Protein AF-A0A4Y7PED3-F1 (afdb_monomer_lite)

Foldseek 3Di:
DDQQVLLDDDLVSRPFDQDPVRDTDSSVVGDLVVVQVCVVVVHDDPDDADQQADPVGGGHDPVCRVVSVVSVVCSVVPPPRSDDDPDD

pLDDT: mean 90.35, std 11.82, range [43.75, 97.5]

Sequence (88 aa):
RWNWRNTVGPLTDRPGRLGDWSYINTDGLGLKEYLDFLEDVGMPSIMAIWAGYALNGETAPESQMAQYIQEAADQVCVPPQISVSRMH

Organism: NCBI:txid50990

InterPro domains:
  IPR017853 Glycoside hydrolase superfamily [SSF51445] (2-75)
  IPR051563 Glycosyl Hydrolase Family 51 [PTHR31776] (2-76)
  IPR055235 Alpha-L-arabinofuranosidase 1, catalytic domain [PF22848] (1-76)

Radius of gyration: 14.36 Å; chains: 1; bounding box: 31×32×37 Å

Secondary structure (DSSP, 8-state):
---GGGGSS-GGG---EE-TTSSEE---S-HHHHHHHHHHTTPPP------SB-TTS-B--GGGHHHHHHHHHHHHT--TTT------

Structure (mmCIF, N/CA/C/O backbone):
data_AF-A0A4Y7PED3-F1
#
_entry.id   AF-A0A4Y7PED3-F1
#
loop_
_atom_site.group_PDB
_atom_site.id
_atom_site.type_symbol
_atom_site.label_atom_id
_atom_site.label_alt_id
_atom_site.label_comp_id
_atom_site.label_asym_id
_atom_site.label_entity_id
_atom_site.label_seq_id
_atom_site.pdbx_PDB_ins_code
_atom_site.Cartn_x
_atom_site.Cartn_y
_atom_site.Cartn_z
_atom_site.occupancy
_atom_site.B_iso_or_equiv
_atom_site.auth_seq_id
_atom_site.auth_comp_id
_atom_site.auth_asym_id
_atom_site.auth_atom_id
_atom_site.pdbx_PDB_model_num
ATOM 1 N N . ARG A 1 1 ? 4.597 -7.320 -6.484 1.00 90.62 1 ARG A N 1
ATOM 2 C CA . ARG A 1 1 ? 4.744 -6.145 -5.584 1.00 90.62 1 ARG A CA 1
ATOM 3 C C . ARG A 1 1 ? 3.439 -5.880 -4.845 1.00 90.62 1 ARG A C 1
ATOM 5 O O . ARG A 1 1 ? 2.396 -6.307 -5.326 1.00 90.62 1 ARG A O 1
ATOM 12 N N . TRP A 1 2 ? 3.486 -5.147 -3.737 1.00 94.00 2 TRP A N 1
ATOM 13 C CA . TRP A 1 2 ? 2.293 -4.562 -3.123 1.00 94.00 2 TRP A CA 1
ATOM 14 C C . TRP A 1 2 ? 1.980 -3.208 -3.788 1.00 94.00 2 TRP A C 1
ATOM 16 O O . TRP A 1 2 ? 2.898 -2.432 -4.059 1.00 94.00 2 TRP A O 1
ATOM 26 N N . ASN A 1 3 ? 0.709 -2.957 -4.114 1.00 95.00 3 ASN A N 1
ATOM 27 C CA . ASN A 1 3 ? 0.219 -1.687 -4.660 1.00 95.00 3 ASN A CA 1
ATOM 28 C C . ASN A 1 3 ? -0.935 -1.208 -3.779 1.00 95.00 3 ASN A C 1
ATOM 30 O O . ASN A 1 3 ? -2.013 -1.799 -3.813 1.00 95.00 3 ASN A O 1
ATOM 34 N N . TRP A 1 4 ? -0.711 -0.139 -3.014 1.00 94.75 4 TRP A N 1
ATOM 35 C CA . TRP A 1 4 ? -1.666 0.352 -2.021 1.00 94.75 4 TRP A CA 1
ATOM 36 C C . TRP A 1 4 ? -3.044 0.677 -2.613 1.00 94.75 4 TRP A C 1
ATOM 38 O O . TRP A 1 4 ? -4.055 0.457 -1.945 1.00 94.75 4 TRP A O 1
ATOM 48 N N . ARG A 1 5 ? -3.105 1.127 -3.877 1.00 94.44 5 ARG A N 1
ATOM 49 C CA . ARG A 1 5 ? -4.363 1.479 -4.558 1.00 94.44 5 ARG A CA 1
ATOM 50 C C . ARG A 1 5 ? -5.295 0.281 -4.739 1.00 94.44 5 ARG A C 1
ATOM 52 O O . ARG A 1 5 ? -6.504 0.457 -4.741 1.00 94.44 5 ARG A O 1
ATOM 59 N N . ASN A 1 6 ? -4.743 -0.928 -4.831 1.00 96.25 6 ASN A N 1
ATOM 60 C CA . ASN A 1 6 ? -5.520 -2.166 -4.957 1.00 96.25 6 ASN A CA 1
ATOM 61 C C . ASN A 1 6 ? -6.027 -2.687 -3.602 1.00 96.25 6 ASN A C 1
ATOM 63 O O . ASN A 1 6 ? -6.696 -3.715 -3.550 1.00 96.25 6 ASN A O 1
ATOM 67 N N . THR A 1 7 ? -5.682 -2.003 -2.509 1.00 96.31 7 THR A N 1
ATOM 68 C CA . THR A 1 7 ? -5.996 -2.416 -1.134 1.00 96.31 7 THR A CA 1
ATOM 69 C C . THR A 1 7 ? -7.000 -1.488 -0.454 1.00 96.31 7 THR A C 1
ATOM 71 O O . THR A 1 7 ? -7.222 -1.582 0.743 1.00 96.31 7 THR A O 1
ATOM 74 N N . VAL A 1 8 ? -7.586 -0.550 -1.193 1.00 94.00 8 VAL A N 1
ATOM 75 C CA . VAL A 1 8 ? -8.521 0.456 -0.676 1.00 94.00 8 VAL A CA 1
ATOM 76 C C . VAL A 1 8 ? -9.820 0.417 -1.478 1.00 94.00 8 VAL A C 1
ATOM 78 O O . VAL A 1 8 ? -9.871 -0.170 -2.554 1.00 94.00 8 VAL A O 1
ATOM 81 N N . GLY A 1 9 ? -10.886 1.021 -0.949 1.00 92.69 9 GLY A N 1
ATOM 82 C CA . GLY A 1 9 ? -12.222 0.943 -1.554 1.00 92.69 9 GLY A CA 1
ATOM 83 C C . GLY A 1 9 ? -12.965 -0.365 -1.229 1.00 92.69 9 GLY A C 1
ATOM 84 O O . GLY A 1 9 ? -12.538 -1.103 -0.329 1.00 92.69 9 GLY A O 1
ATOM 85 N N . PRO A 1 10 ? -14.098 -0.641 -1.908 1.00 95.81 10 PRO A N 1
ATOM 86 C CA . PRO A 1 10 ? -14.926 -1.823 -1.662 1.00 95.81 10 PRO A CA 1
ATOM 87 C C . PRO A 1 10 ? -14.156 -3.133 -1.851 1.00 95.81 10 PRO A C 1
ATOM 89 O O . PRO A 1 10 ? -13.406 -3.282 -2.810 1.00 95.81 10 PRO A O 1
ATOM 92 N N . LEU A 1 11 ? -14.381 -4.116 -0.972 1.00 95.62 11 LEU A N 1
ATOM 93 C CA . LEU A 1 11 ? -13.693 -5.416 -1.032 1.00 95.62 11 LEU A CA 1
ATOM 94 C C . LEU A 1 11 ? -13.909 -6.153 -2.362 1.00 95.62 11 LEU A C 1
ATOM 96 O O . LEU A 1 11 ? -13.014 -6.856 -2.815 1.00 95.62 11 LEU A O 1
ATOM 100 N N . THR A 1 12 ? -15.074 -5.983 -2.991 1.00 97.00 12 THR A N 1
ATOM 101 C CA . THR A 1 12 ? -15.407 -6.603 -4.285 1.00 97.00 12 THR A CA 1
ATOM 102 C C . THR A 1 12 ? -14.543 -6.102 -5.436 1.00 97.00 12 THR A C 1
ATOM 104 O O . THR A 1 12 ? -14.413 -6.804 -6.434 1.00 97.00 12 THR A O 1
ATOM 107 N N . ASP A 1 13 ? -13.944 -4.919 -5.285 1.00 97.25 13 ASP A N 1
ATOM 108 C CA . ASP A 1 13 ? -13.118 -4.278 -6.307 1.00 97.25 13 ASP A CA 1
ATOM 109 C C . ASP A 1 13 ? -11.618 -4.513 -6.053 1.00 97.25 13 ASP A C 1
ATOM 111 O O . ASP A 1 13 ? -10.780 -4.129 -6.870 1.00 97.25 13 ASP A O 1
ATOM 115 N N . ARG A 1 14 ? -11.259 -5.157 -4.929 1.00 97.31 14 ARG A N 1
ATOM 116 C CA . ARG A 1 14 ? -9.871 -5.478 -4.574 1.00 97.31 14 ARG A CA 1
ATOM 117 C C . ARG A 1 14 ? -9.471 -6.806 -5.234 1.00 97.31 14 ARG A C 1
ATOM 119 O O . ARG A 1 14 ? -9.996 -7.853 -4.860 1.00 97.31 14 ARG A O 1
ATOM 126 N N . PRO A 1 15 ? -8.528 -6.809 -6.197 1.00 97.31 15 PRO A N 1
ATOM 127 C CA . PRO A 1 15 ? -8.174 -8.019 -6.944 1.00 97.31 15 PRO A CA 1
ATOM 128 C C . PRO A 1 15 ? -7.339 -9.023 -6.133 1.00 97.31 15 PRO A C 1
ATOM 130 O O . PRO A 1 15 ? -7.178 -10.170 -6.552 1.00 97.31 15 PRO A O 1
ATOM 133 N N . GLY A 1 16 ? -6.770 -8.596 -5.001 1.00 96.62 16 GLY A N 1
ATOM 134 C CA . GLY A 1 16 ? -5.744 -9.344 -4.286 1.00 96.62 16 GLY A CA 1
ATOM 135 C C . GLY A 1 16 ? -4.455 -9.502 -5.099 1.00 96.62 16 GLY A C 1
ATOM 136 O O . GLY A 1 16 ? -4.248 -8.875 -6.144 1.00 96.62 16 GLY A O 1
ATOM 137 N N . ARG A 1 17 ? -3.555 -10.357 -4.608 1.00 96.06 17 ARG A N 1
ATOM 138 C CA . ARG A 1 17 ? -2.257 -10.645 -5.237 1.00 96.06 17 ARG A CA 1
ATOM 139 C C . ARG A 1 17 ? -1.639 -11.932 -4.705 1.00 96.06 17 ARG A C 1
ATOM 141 O O . ARG A 1 17 ? -1.899 -12.343 -3.575 1.00 96.06 17 ARG A O 1
ATOM 148 N N . LEU A 1 18 ? -0.720 -12.519 -5.466 1.00 95.81 18 LEU A N 1
ATOM 149 C CA . LEU A 1 18 ? 0.208 -13.507 -4.917 1.00 95.81 18 LEU A CA 1
ATOM 150 C C . LEU A 1 18 ? 1.206 -12.801 -3.985 1.00 95.81 18 LEU A C 1
ATOM 152 O O . LEU A 1 18 ? 1.847 -11.821 -4.374 1.00 95.81 18 LEU A O 1
ATOM 156 N N . GLY A 1 19 ? 1.285 -13.261 -2.738 1.00 93.06 19 GLY A N 1
ATOM 157 C CA . GLY A 1 19 ? 2.256 -12.778 -1.763 1.00 93.06 19 GLY A CA 1
ATOM 158 C C . GLY A 1 19 ? 3.595 -13.492 -1.879 1.00 93.06 19 GLY A C 1
ATOM 159 O O . GLY A 1 19 ? 3.703 -14.566 -2.466 1.00 93.06 19 GLY A O 1
ATOM 160 N N . ASP A 1 20 ? 4.608 -12.924 -1.236 1.00 94.12 20 ASP A N 1
ATOM 161 C CA . ASP A 1 20 ? 5.974 -13.454 -1.270 1.00 94.12 20 ASP A CA 1
ATOM 162 C C . ASP A 1 20 ? 6.144 -14.750 -0.446 1.00 94.12 20 ASP A C 1
ATOM 164 O O . ASP A 1 20 ? 7.157 -15.433 -0.541 1.00 94.12 20 ASP A O 1
ATOM 168 N N . TRP A 1 21 ? 5.115 -15.137 0.316 1.00 94.19 21 TRP A N 1
ATOM 169 C CA . TRP A 1 21 ? 5.065 -16.358 1.129 1.00 94.19 21 TRP A CA 1
ATOM 170 C C . TRP A 1 21 ? 4.235 -17.481 0.491 1.00 94.19 21 TRP A C 1
ATOM 172 O O . TRP A 1 21 ? 3.688 -18.331 1.186 1.00 94.19 21 TRP A O 1
ATOM 182 N N . SER A 1 22 ? 4.153 -17.501 -0.843 1.00 93.19 22 SER A N 1
ATOM 183 C CA . SER A 1 22 ? 3.519 -18.574 -1.633 1.00 93.19 22 SER A CA 1
ATOM 184 C C . SER A 1 22 ? 2.004 -18.749 -1.436 1.00 93.19 22 SER A C 1
ATOM 186 O O . SER A 1 22 ? 1.456 -19.787 -1.801 1.00 93.19 22 SER A O 1
ATOM 188 N N . TYR A 1 23 ? 1.304 -17.740 -0.907 1.00 95.19 23 TYR A N 1
ATOM 189 C CA . TYR A 1 23 ? -0.159 -17.739 -0.798 1.00 95.19 23 TYR A CA 1
ATOM 190 C C . TYR A 1 23 ? -0.784 -16.423 -1.270 1.00 95.19 23 TYR A C 1
ATOM 192 O O . TYR A 1 23 ? -0.139 -15.370 -1.325 1.00 95.19 23 TYR A O 1
ATOM 200 N N . ILE A 1 24 ? -2.070 -16.493 -1.622 1.00 96.81 24 ILE A N 1
ATOM 201 C CA . ILE A 1 24 ? -2.843 -15.339 -2.077 1.00 96.81 24 ILE A CA 1
ATOM 202 C C . ILE A 1 24 ? -3.165 -14.429 -0.897 1.00 96.81 24 ILE A C 1
ATOM 204 O O . ILE A 1 24 ? -3.713 -14.856 0.115 1.00 96.81 24 ILE A O 1
ATOM 208 N N . ASN A 1 25 ? -2.844 -13.155 -1.062 1.00 97.38 25 ASN A N 1
ATOM 209 C CA . ASN A 1 25 ? -3.326 -12.082 -0.214 1.00 97.38 25 ASN A CA 1
ATOM 210 C C . ASN A 1 25 ? -4.597 -11.547 -0.869 1.00 97.38 25 ASN A C 1
ATOM 212 O O . ASN A 1 25 ? -4.576 -11.165 -2.038 1.00 97.38 25 ASN A O 1
ATOM 216 N N . THR A 1 26 ? -5.703 -11.529 -0.131 1.00 97.12 26 THR A N 1
ATOM 217 C CA . THR A 1 26 ? -6.958 -10.929 -0.611 1.00 97.12 26 THR A CA 1
ATOM 218 C C . THR A 1 26 ? -6.890 -9.404 -0.637 1.00 97.12 26 THR A C 1
ATOM 220 O O . THR A 1 26 ? -7.736 -8.770 -1.253 1.00 97.12 26 THR A O 1
ATOM 223 N N . ASP A 1 27 ? -5.910 -8.821 0.065 1.00 97.50 27 ASP A N 1
ATOM 224 C CA . ASP A 1 27 ? -5.790 -7.386 0.333 1.00 97.50 27 ASP A CA 1
ATOM 225 C C . ASP A 1 27 ? -7.054 -6.785 1.004 1.00 97.50 27 ASP A C 1
ATOM 227 O O . ASP A 1 27 ? -7.319 -5.583 0.932 1.00 97.50 27 ASP A O 1
ATOM 231 N N . GLY A 1 28 ? -7.825 -7.625 1.714 1.00 96.06 28 GLY A N 1
ATOM 232 C CA . GLY A 1 28 ? -8.912 -7.179 2.595 1.00 96.06 28 GLY A CA 1
ATOM 233 C C . GLY A 1 28 ? -8.404 -6.462 3.849 1.00 96.06 28 GLY A C 1
ATOM 234 O O . GLY A 1 28 ? -9.070 -5.567 4.353 1.00 96.06 28 GLY A O 1
ATOM 235 N N . LEU A 1 29 ? -7.196 -6.814 4.301 1.00 96.69 29 LEU A N 1
ATOM 236 C CA . LEU A 1 29 ? -6.412 -6.014 5.238 1.00 96.69 29 LEU A CA 1
ATOM 237 C C . LEU A 1 29 ? -5.501 -5.090 4.422 1.00 96.69 29 LEU A C 1
ATOM 239 O O . LEU A 1 29 ? -4.391 -5.468 4.041 1.00 96.69 29 LEU A O 1
ATOM 243 N N . GLY A 1 30 ? -6.027 -3.922 4.070 1.00 95.81 30 GLY A N 1
ATOM 244 C CA . GLY A 1 30 ? -5.368 -2.940 3.226 1.00 95.81 30 GLY A CA 1
ATOM 245 C C . GLY A 1 30 ? -4.880 -1.715 3.984 1.00 95.81 30 GLY A C 1
ATOM 246 O O . GLY A 1 30 ? -4.841 -1.686 5.214 1.00 95.81 30 GLY A O 1
ATOM 247 N N . LEU A 1 31 ? -4.482 -0.681 3.235 1.00 95.19 31 LEU A N 1
ATOM 248 C CA . LEU A 1 31 ? -3.894 0.529 3.817 1.00 95.19 31 LEU A CA 1
ATOM 249 C C . LEU A 1 31 ? -4.821 1.193 4.848 1.00 95.19 31 LEU A C 1
ATOM 251 O O . LEU A 1 31 ? -4.359 1.551 5.927 1.00 95.19 31 LEU A O 1
ATOM 255 N N . LYS A 1 32 ? -6.117 1.331 4.534 1.00 93.50 32 LYS A N 1
ATOM 256 C CA . LYS A 1 32 ? -7.086 1.956 5.445 1.00 93.50 32 LYS A CA 1
ATOM 257 C C . LYS A 1 32 ? -7.239 1.155 6.734 1.00 93.50 32 LYS A C 1
ATOM 259 O O . LYS A 1 32 ? -7.151 1.727 7.811 1.00 93.50 32 LYS A O 1
ATOM 264 N N . GLU A 1 33 ? -7.408 -0.157 6.620 1.00 95.44 33 GLU A N 1
ATOM 265 C CA . GLU A 1 33 ? -7.624 -1.008 7.787 1.00 95.44 33 GLU A CA 1
ATOM 266 C C . GLU A 1 33 ? -6.409 -1.003 8.737 1.00 95.44 33 GLU A C 1
ATOM 268 O O . GLU A 1 33 ? -6.583 -1.014 9.953 1.00 95.44 33 GLU A O 1
ATOM 273 N N . TYR A 1 34 ? -5.178 -0.909 8.213 1.00 95.25 34 TYR A N 1
ATOM 274 C CA . TYR A 1 34 ? -3.990 -0.715 9.053 1.00 95.25 34 TYR A CA 1
ATOM 275 C C . TYR A 1 34 ? -3.938 0.661 9.723 1.00 95.25 34 TYR A C 1
ATOM 277 O O . TYR A 1 34 ? -3.540 0.744 10.881 1.00 95.25 34 TYR A O 1
ATOM 285 N N . LEU A 1 35 ? -4.295 1.737 9.014 1.00 93.50 35 LEU A N 1
ATOM 286 C CA . LEU A 1 35 ? -4.291 3.086 9.589 1.00 93.50 35 LEU A CA 1
ATOM 287 C C . LEU A 1 35 ? -5.337 3.233 10.696 1.00 93.50 35 LEU A C 1
ATOM 289 O O . LEU A 1 35 ? -5.001 3.758 11.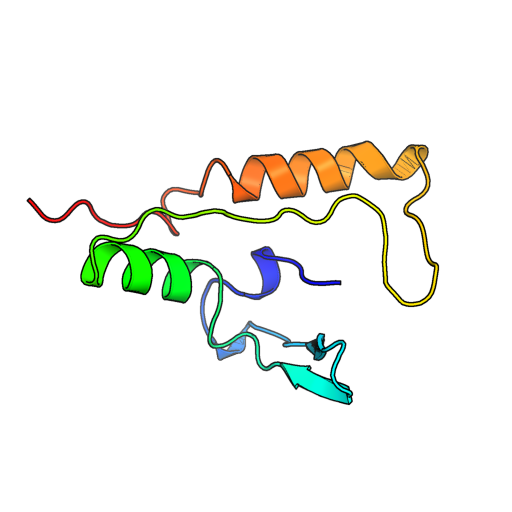753 1.00 93.50 35 LEU A O 1
ATOM 293 N N . ASP A 1 36 ? -6.547 2.715 10.476 1.00 93.50 36 ASP A N 1
ATOM 294 C CA . ASP A 1 36 ? -7.611 2.690 11.485 1.00 93.50 36 ASP A CA 1
ATOM 295 C C . ASP A 1 36 ? -7.159 1.891 12.717 1.00 93.50 36 ASP A C 1
ATOM 297 O O . ASP A 1 36 ? -7.240 2.379 13.837 1.00 93.50 36 ASP A O 1
ATOM 301 N N . PHE A 1 37 ? -6.579 0.698 12.517 1.00 95.12 37 PHE A N 1
ATOM 302 C CA . PHE A 1 37 ? -6.063 -0.107 13.625 1.00 95.12 37 PHE A CA 1
ATOM 303 C C . PHE A 1 37 ? -4.995 0.636 14.434 1.00 95.12 37 PHE A C 1
ATOM 305 O O . PHE A 1 37 ? -5.039 0.619 15.660 1.00 95.12 37 PHE A O 1
ATOM 312 N N . LEU A 1 38 ? -4.036 1.284 13.763 1.00 94.62 38 LEU A N 1
ATOM 313 C CA . LEU A 1 38 ? -2.984 2.057 14.425 1.00 94.62 38 LEU A CA 1
ATOM 314 C C . LEU A 1 38 ? -3.551 3.250 15.208 1.00 94.62 38 LEU A C 1
ATOM 316 O O . LEU A 1 38 ? -3.047 3.531 16.295 1.00 94.62 38 LEU A O 1
ATOM 320 N N . GLU A 1 39 ? -4.588 3.920 14.693 1.00 92.75 39 GLU A N 1
ATOM 321 C CA . GLU A 1 39 ? -5.312 4.968 15.423 1.00 92.75 39 GLU A CA 1
ATOM 322 C C . GLU A 1 39 ? -5.997 4.393 16.671 1.00 92.75 39 GLU A C 1
ATOM 324 O O . GLU A 1 39 ? -5.757 4.892 17.772 1.00 92.75 39 GLU A O 1
ATOM 329 N N . ASP A 1 40 ? -6.745 3.297 16.525 1.00 95.38 40 ASP A N 1
ATOM 330 C CA . ASP A 1 40 ? -7.484 2.643 17.613 1.00 95.38 40 ASP A CA 1
ATOM 331 C C . ASP A 1 40 ? -6.574 2.211 18.775 1.00 95.38 40 ASP A C 1
ATOM 333 O O . ASP A 1 40 ? -6.978 2.255 19.941 1.00 95.38 40 ASP A O 1
ATOM 337 N N . VAL A 1 41 ? -5.334 1.797 18.482 1.00 96.69 41 VAL A N 1
ATOM 338 C CA . VAL A 1 41 ? -4.356 1.376 19.502 1.00 96.69 41 VAL A CA 1
ATOM 339 C C . VAL A 1 41 ? -3.334 2.458 19.874 1.00 96.69 41 VAL A C 1
ATOM 341 O O . VAL A 1 41 ? -2.426 2.195 20.664 1.00 96.69 41 VAL A O 1
ATOM 344 N N . GLY A 1 42 ? -3.453 3.668 19.319 1.00 94.25 42 GLY A N 1
ATOM 345 C CA . GLY A 1 42 ? -2.557 4.793 19.602 1.00 94.25 42 GLY A CA 1
ATOM 346 C C . GLY A 1 42 ? -1.100 4.567 19.176 1.00 94.25 42 GLY A C 1
ATOM 347 O O . GLY A 1 42 ? -0.179 5.078 19.817 1.00 94.25 42 GLY A O 1
ATOM 348 N N . MET A 1 43 ? -0.866 3.781 18.123 1.00 94.88 43 MET A N 1
ATOM 349 C CA . MET A 1 43 ? 0.473 3.453 17.632 1.00 94.88 43 MET A CA 1
ATOM 350 C C . MET A 1 43 ? 0.891 4.337 16.447 1.00 94.88 43 MET A C 1
ATOM 352 O O . MET A 1 43 ? 0.097 4.593 15.543 1.00 94.88 43 MET A O 1
ATOM 356 N N . PRO A 1 44 ? 2.165 4.769 16.381 1.00 92.38 44 PRO A N 1
ATOM 357 C CA . PRO A 1 44 ? 2.674 5.467 15.209 1.00 92.38 44 PRO A CA 1
ATOM 358 C C . PRO A 1 44 ? 2.860 4.507 14.026 1.00 92.38 44 PRO A C 1
ATOM 360 O O . PRO A 1 44 ? 3.228 3.343 14.192 1.00 92.38 44 PRO A O 1
ATOM 363 N N . SER A 1 45 ? 2.679 5.027 12.811 1.00 90.94 45 SER A N 1
ATOM 364 C CA . SER A 1 45 ? 2.949 4.292 11.575 1.00 90.94 45 SER A CA 1
ATOM 365 C C . SER A 1 45 ? 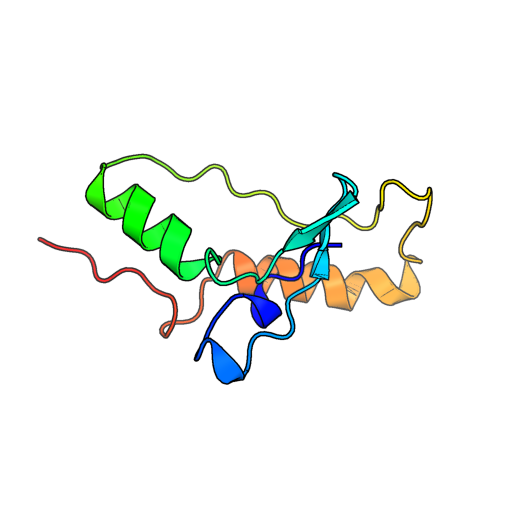4.402 4.463 11.127 1.00 90.94 45 SER A C 1
ATOM 367 O O . SER A 1 45 ? 4.900 5.584 11.023 1.00 90.94 45 SER A O 1
ATOM 369 N N . ILE A 1 46 ? 5.066 3.351 10.802 1.00 94.38 46 ILE A N 1
ATOM 370 C CA . ILE A 1 46 ? 6.305 3.328 10.013 1.00 94.38 46 ILE A CA 1
ATOM 371 C C . ILE A 1 46 ? 5.968 2.631 8.696 1.00 94.38 46 ILE A C 1
ATOM 373 O O . ILE A 1 46 ? 6.006 1.406 8.589 1.00 94.38 46 ILE A O 1
ATOM 377 N N . MET A 1 47 ? 5.561 3.422 7.706 1.00 94.81 47 MET A N 1
ATOM 378 C CA . MET A 1 47 ? 5.010 2.918 6.452 1.00 94.81 47 MET A CA 1
ATOM 379 C C . MET A 1 47 ? 6.098 2.739 5.391 1.00 94.81 47 MET A C 1
ATOM 381 O O . MET A 1 47 ? 6.791 3.690 5.032 1.00 94.81 47 MET A O 1
ATOM 385 N N . ALA A 1 48 ? 6.217 1.528 4.849 1.00 96.12 48 ALA A N 1
ATOM 386 C CA . ALA A 1 48 ? 7.076 1.264 3.701 1.00 96.12 48 ALA A CA 1
ATOM 387 C C . ALA A 1 48 ? 6.396 1.673 2.383 1.00 96.12 48 ALA A C 1
ATOM 389 O O . ALA A 1 48 ? 5.185 1.508 2.205 1.00 96.12 48 ALA A O 1
ATOM 390 N N . ILE A 1 49 ? 7.204 2.146 1.436 1.00 95.56 49 ILE A N 1
ATOM 391 C CA . ILE A 1 49 ? 6.816 2.372 0.039 1.00 95.56 49 ILE A CA 1
ATOM 392 C C . ILE A 1 49 ? 7.575 1.396 -0.858 1.00 95.56 49 ILE A C 1
ATOM 394 O O . ILE A 1 49 ? 8.684 0.964 -0.533 1.00 95.56 49 ILE A O 1
ATOM 398 N N . TRP A 1 50 ? 6.993 1.040 -2.001 1.00 95.81 50 TRP A N 1
ATOM 399 C CA . TRP A 1 50 ? 7.701 0.212 -2.972 1.00 95.81 50 TRP A CA 1
ATOM 400 C C . TRP A 1 50 ? 8.742 1.048 -3.730 1.00 95.81 50 TRP A C 1
ATOM 402 O O . TRP A 1 50 ? 8.402 2.059 -4.336 1.00 95.81 50 TRP A O 1
ATOM 412 N N . ALA A 1 51 ? 10.004 0.615 -3.705 1.00 95.25 51 ALA A N 1
ATOM 413 C CA . ALA A 1 51 ? 11.153 1.411 -4.151 1.00 95.25 51 ALA A CA 1
ATOM 414 C C . ALA A 1 51 ? 11.830 0.872 -5.426 1.00 95.25 51 ALA A C 1
ATOM 416 O O . ALA A 1 51 ? 13.044 0.976 -5.578 1.00 95.25 51 ALA A O 1
ATOM 417 N N . GLY A 1 52 ? 11.073 0.257 -6.339 1.00 95.00 52 GLY A N 1
ATOM 418 C CA . GLY A 1 52 ? 11.626 -0.155 -7.632 1.00 95.00 52 GLY A CA 1
ATOM 419 C C . GLY A 1 52 ? 12.271 -1.541 -7.675 1.00 95.00 52 GLY A C 1
ATOM 420 O O . GLY A 1 52 ? 12.877 -1.859 -8.690 1.00 95.00 52 GLY A O 1
ATOM 421 N N . TYR A 1 53 ? 12.163 -2.364 -6.627 1.00 95.62 53 TYR A N 1
ATOM 422 C CA . TYR A 1 53 ? 12.772 -3.702 -6.580 1.00 95.62 53 TYR A CA 1
ATOM 423 C C . TYR A 1 53 ? 11.796 -4.776 -6.090 1.00 95.62 53 TYR A C 1
ATOM 425 O O . TYR A 1 53 ? 10.994 -4.538 -5.181 1.00 95.62 53 TYR A O 1
ATOM 433 N N . ALA A 1 54 ? 11.869 -5.968 -6.680 1.00 92.38 54 ALA A N 1
ATOM 434 C CA . ALA A 1 54 ? 11.091 -7.138 -6.289 1.00 92.38 54 ALA A CA 1
ATOM 435 C C . ALA A 1 54 ? 11.993 -8.353 -6.004 1.00 92.38 54 ALA A C 1
ATOM 437 O O . ALA A 1 54 ? 13.094 -8.477 -6.533 1.00 92.38 54 ALA A O 1
ATOM 438 N N . LEU A 1 55 ? 11.513 -9.274 -5.160 1.00 92.12 55 LEU A N 1
ATOM 439 C CA . LEU A 1 55 ? 12.293 -10.428 -4.683 1.00 92.12 55 LEU A CA 1
ATOM 440 C C . LEU A 1 55 ? 12.639 -11.452 -5.775 1.00 92.12 55 LEU A C 1
ATOM 442 O O . LEU A 1 55 ? 13.542 -12.261 -5.591 1.00 92.12 55 LEU A O 1
ATOM 446 N N . ASN A 1 56 ? 11.958 -11.403 -6.920 1.00 89.25 56 ASN A N 1
ATOM 447 C CA . ASN A 1 56 ? 12.307 -12.177 -8.113 1.00 89.25 56 ASN A CA 1
ATOM 448 C C . ASN A 1 56 ? 13.500 -11.580 -8.892 1.00 89.25 56 ASN A C 1
ATOM 450 O O . ASN A 1 56 ? 13.837 -12.085 -9.959 1.00 89.25 56 ASN A O 1
ATOM 454 N N . GLY A 1 57 ? 14.136 -10.521 -8.378 1.00 90.31 57 GLY A N 1
ATOM 455 C CA . GLY A 1 57 ? 15.279 -9.855 -8.999 1.00 90.31 57 GLY A CA 1
ATOM 456 C C . GLY A 1 57 ? 14.904 -8.769 -10.007 1.00 90.31 57 GLY A C 1
ATOM 457 O O . GLY A 1 57 ? 15.801 -8.139 -10.564 1.00 90.31 57 GLY A O 1
ATOM 458 N N . GLU A 1 58 ? 13.613 -8.518 -10.236 1.00 90.69 58 GLU A N 1
ATOM 459 C CA . GLU A 1 58 ? 13.164 -7.465 -11.144 1.00 90.69 58 GLU A CA 1
ATOM 460 C C . GLU A 1 58 ? 13.382 -6.074 -10.538 1.00 90.69 58 GLU A C 1
ATOM 462 O O . GLU A 1 58 ? 13.001 -5.791 -9.397 1.00 90.69 58 GLU A O 1
ATOM 467 N N . THR A 1 59 ? 13.966 -5.185 -11.342 1.00 94.69 59 THR A N 1
ATOM 468 C CA . THR A 1 59 ? 14.110 -3.758 -11.055 1.00 94.69 59 THR A CA 1
ATOM 469 C C . THR A 1 59 ? 13.244 -2.937 -12.006 1.00 94.69 59 THR A C 1
ATOM 471 O O . THR A 1 59 ? 13.178 -3.206 -13.206 1.00 94.69 59 THR A O 1
ATOM 474 N N . ALA A 1 60 ? 12.585 -1.903 -11.485 1.00 93.94 60 ALA A N 1
ATOM 475 C CA . ALA A 1 60 ? 11.934 -0.908 -12.324 1.00 93.94 60 ALA A CA 1
ATOM 476 C C . ALA A 1 60 ? 12.998 -0.135 -13.121 1.00 93.94 60 ALA A C 1
ATOM 478 O O . ALA A 1 60 ? 13.945 0.379 -12.517 1.00 93.94 60 ALA A O 1
ATOM 479 N N . PRO A 1 61 ? 12.849 0.005 -14.450 1.00 95.88 61 PRO A N 1
ATOM 480 C CA . PRO A 1 61 ? 13.742 0.853 -15.221 1.00 95.88 61 PRO A CA 1
ATOM 481 C C . PRO A 1 61 ? 13.555 2.318 -14.813 1.00 95.88 61 PRO A C 1
ATOM 483 O O . PRO A 1 61 ? 12.448 2.754 -14.492 1.00 95.88 61 PRO A O 1
ATOM 486 N N . GLU A 1 62 ? 14.629 3.102 -14.880 1.00 95.25 62 GLU A N 1
ATOM 487 C CA . GLU A 1 62 ? 14.622 4.520 -14.496 1.00 95.25 62 GLU A CA 1
ATOM 488 C C . GLU A 1 62 ? 13.554 5.328 -15.251 1.00 95.25 62 GLU A C 1
ATOM 490 O O . GLU A 1 62 ? 12.855 6.149 -14.658 1.00 95.25 62 GLU A O 1
ATOM 495 N N . SER A 1 63 ? 13.333 5.016 -16.532 1.00 96.69 63 SER A N 1
ATOM 496 C CA . SER A 1 63 ? 12.295 5.640 -17.365 1.00 96.69 63 SER A CA 1
ATOM 497 C C . SER A 1 63 ? 10.870 5.445 -16.833 1.00 96.69 63 SER A C 1
ATOM 499 O O . SER A 1 63 ? 9.956 6.155 -17.242 1.00 96.69 63 SER A O 1
ATOM 501 N N . GLN A 1 64 ? 10.665 4.476 -15.940 1.00 94.56 64 GLN A N 1
ATOM 502 C CA . GLN A 1 64 ? 9.399 4.191 -15.275 1.00 94.56 64 GLN A CA 1
ATOM 503 C C . GLN A 1 64 ? 9.388 4.654 -13.813 1.00 94.56 64 GLN A C 1
ATOM 505 O O . GLN A 1 64 ? 8.373 4.500 -13.147 1.00 94.56 64 GLN A O 1
ATOM 510 N N . MET A 1 65 ? 10.463 5.235 -13.279 1.00 94.94 65 MET A N 1
ATOM 511 C CA . MET A 1 65 ? 10.522 5.580 -11.855 1.00 94.94 65 MET A CA 1
ATOM 512 C C . MET A 1 65 ? 9.531 6.687 -11.472 1.00 94.94 65 MET A C 1
ATOM 514 O O . MET A 1 65 ? 8.961 6.660 -10.384 1.00 94.94 65 MET A O 1
ATOM 518 N N . ALA A 1 66 ? 9.261 7.624 -12.387 1.00 96.56 66 ALA A N 1
ATOM 519 C CA . ALA A 1 66 ? 8.358 8.749 -12.144 1.00 96.56 66 ALA A CA 1
ATOM 520 C C . ALA A 1 66 ? 6.953 8.310 -11.686 1.00 96.56 66 ALA A C 1
ATOM 522 O O . ALA A 1 66 ? 6.410 8.891 -10.748 1.00 96.56 66 ALA A O 1
ATOM 523 N N . GLN A 1 67 ? 6.385 7.253 -12.283 1.00 94.94 67 GLN A N 1
ATOM 524 C CA . GLN A 1 67 ? 5.077 6.732 -11.853 1.00 94.94 67 GLN A CA 1
ATOM 525 C C . GLN A 1 67 ? 5.127 6.148 -10.437 1.00 94.94 67 GLN A C 1
ATOM 527 O O . GLN A 1 67 ? 4.214 6.392 -9.657 1.00 94.94 67 GLN A O 1
ATOM 532 N N . TYR A 1 68 ? 6.192 5.432 -10.067 1.00 95.50 68 TYR A N 1
ATOM 533 C CA . TYR A 1 68 ? 6.304 4.821 -8.740 1.00 95.50 68 TYR A CA 1
ATOM 534 C C . TYR A 1 68 ? 6.571 5.855 -7.646 1.00 95.50 68 TYR A C 1
ATOM 536 O O . TYR A 1 68 ? 6.038 5.731 -6.546 1.00 95.50 68 TYR A O 1
ATOM 544 N N . ILE A 1 69 ? 7.325 6.913 -7.962 1.00 95.88 69 ILE A N 1
ATOM 545 C CA . ILE A 1 69 ? 7.478 8.075 -7.078 1.00 95.88 69 ILE A CA 1
ATOM 546 C C . ILE A 1 69 ? 6.113 8.722 -6.831 1.00 95.88 69 ILE A C 1
ATOM 548 O O . ILE A 1 69 ? 5.779 9.003 -5.683 1.00 95.88 69 ILE A O 1
ATOM 552 N N . GLN A 1 70 ? 5.301 8.910 -7.876 1.00 95.69 70 GLN A N 1
ATOM 553 C CA . GLN A 1 70 ? 3.959 9.467 -7.711 1.00 95.69 70 GLN A CA 1
ATOM 554 C C . GLN A 1 70 ? 3.033 8.521 -6.933 1.00 95.69 70 GLN A C 1
ATOM 556 O O . GLN A 1 70 ? 2.289 8.971 -6.069 1.00 95.69 70 GLN A O 1
ATOM 561 N N . GLU A 1 71 ? 3.094 7.207 -7.180 1.00 94.75 71 GLU A N 1
ATOM 562 C CA . GLU A 1 71 ? 2.364 6.215 -6.379 1.00 94.75 71 GLU A CA 1
ATOM 563 C C . GLU A 1 71 ? 2.730 6.307 -4.892 1.00 94.75 71 GLU A C 1
ATOM 565 O O . GLU A 1 71 ? 1.833 6.261 -4.053 1.00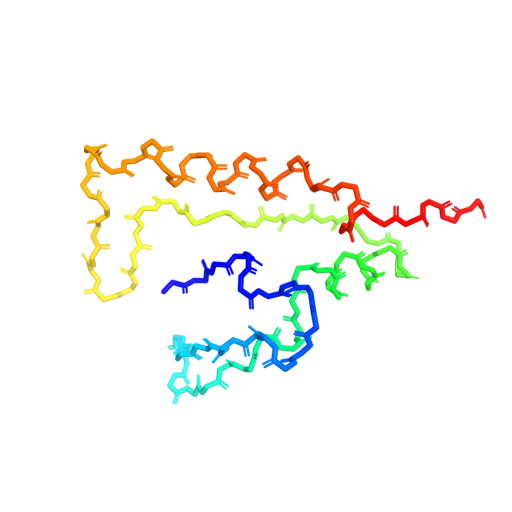 94.75 71 GLU A O 1
ATOM 570 N N . ALA A 1 72 ? 4.015 6.463 -4.566 1.00 94.94 72 ALA A N 1
ATOM 571 C CA . ALA A 1 72 ? 4.490 6.615 -3.195 1.00 94.94 72 ALA A CA 1
ATOM 572 C C . ALA A 1 72 ? 4.068 7.955 -2.575 1.00 94.94 72 ALA A C 1
ATOM 574 O O . ALA A 1 72 ? 3.629 7.986 -1.426 1.00 94.94 72 ALA A O 1
ATOM 575 N N . ALA A 1 73 ? 4.159 9.052 -3.330 1.00 94.94 73 ALA A N 1
ATOM 576 C CA . ALA A 1 73 ? 3.698 10.363 -2.883 1.00 94.94 73 ALA A CA 1
ATOM 577 C C . ALA A 1 73 ? 2.201 10.332 -2.546 1.00 94.94 73 ALA A C 1
ATOM 579 O O . ALA A 1 73 ? 1.807 10.786 -1.475 1.00 94.9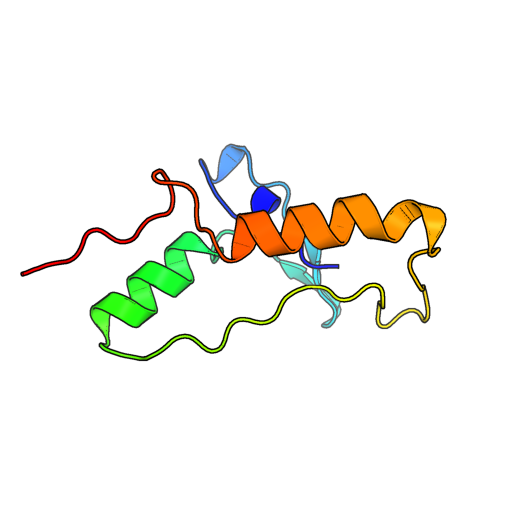4 73 ALA A O 1
ATOM 580 N N . ASP A 1 74 ? 1.382 9.719 -3.402 1.00 93.56 74 ASP A N 1
ATOM 581 C CA . ASP A 1 74 ? -0.053 9.574 -3.160 1.00 93.56 74 ASP A CA 1
ATOM 582 C C . ASP A 1 74 ? -0.353 8.648 -1.965 1.00 93.56 74 ASP A C 1
ATOM 584 O O . ASP A 1 74 ? -1.328 8.873 -1.252 1.00 93.56 74 ASP A O 1
ATOM 588 N N . GLN A 1 75 ? 0.483 7.628 -1.718 1.00 92.88 75 GLN A N 1
ATOM 589 C CA . GLN A 1 75 ? 0.363 6.750 -0.547 1.00 92.88 75 GLN A CA 1
ATOM 590 C C . GLN A 1 75 ? 0.579 7.523 0.760 1.00 92.88 75 GLN A C 1
ATOM 592 O O . GLN A 1 75 ? -0.148 7.324 1.729 1.00 92.88 75 GLN A O 1
ATOM 597 N N . VAL A 1 76 ? 1.597 8.389 0.788 1.00 90.94 76 VAL A N 1
ATOM 598 C CA . VAL A 1 76 ? 1.980 9.165 1.977 1.00 90.94 76 VAL A CA 1
ATOM 599 C C . VAL A 1 76 ? 1.030 10.337 2.203 1.00 90.94 76 VAL A C 1
ATOM 601 O O . VAL A 1 76 ? 0.613 10.586 3.332 1.00 90.94 76 VAL A O 1
ATOM 604 N N . CYS A 1 77 ? 0.638 11.034 1.139 1.00 86.00 77 CYS A N 1
ATOM 605 C CA . CYS A 1 77 ? -0.298 12.157 1.184 1.00 86.00 77 CYS A CA 1
ATOM 606 C C . CYS A 1 77 ? -1.763 11.697 1.265 1.00 86.00 77 CYS A C 1
ATOM 608 O O . CYS A 1 77 ? -2.622 12.371 0.699 1.00 86.00 77 CYS A O 1
ATOM 610 N N . VAL A 1 78 ? -2.003 10.552 1.925 1.00 68.81 78 VAL A N 1
ATOM 611 C CA . VAL A 1 78 ? -3.257 9.790 2.038 1.00 68.81 78 VAL A CA 1
ATOM 612 C C . VAL A 1 78 ? -4.479 10.605 1.588 1.00 68.81 78 VAL A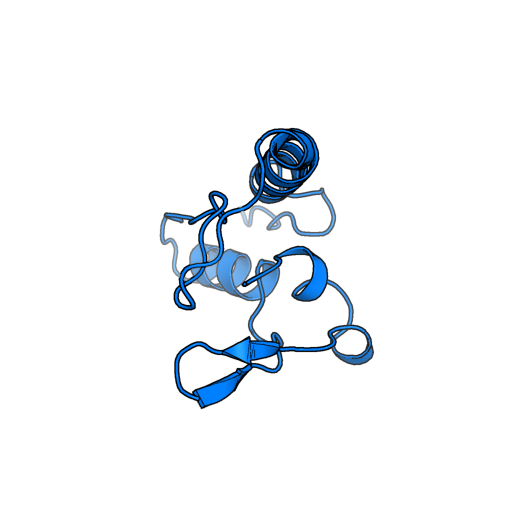 C 1
ATOM 614 O O . VAL A 1 78 ? -4.839 11.581 2.254 1.00 68.81 78 VAL A O 1
ATOM 617 N N . PRO A 1 79 ? -5.147 10.220 0.482 1.00 65.00 79 PRO A N 1
ATOM 618 C CA . PRO A 1 79 ? -6.310 10.941 -0.012 1.00 65.00 79 PRO A CA 1
ATOM 619 C C . PRO A 1 79 ? -7.378 11.088 1.082 1.00 65.00 79 PRO A C 1
ATOM 621 O O . PRO A 1 79 ? -7.535 10.173 1.893 1.00 65.00 79 PRO A O 1
ATOM 624 N N . PRO A 1 80 ? -8.200 12.155 1.068 1.00 61.28 80 PRO A N 1
ATOM 625 C CA . PRO A 1 80 ? -9.215 12.405 2.100 1.00 61.28 80 PRO A CA 1
ATOM 626 C C . PRO A 1 80 ? -10.157 11.223 2.375 1.00 61.28 80 PRO A C 1
ATOM 628 O O . PRO A 1 80 ? -10.694 11.094 3.465 1.00 61.28 80 PRO A O 1
ATOM 631 N N . GLN A 1 81 ? -10.341 10.344 1.389 1.00 58.72 81 GLN A N 1
ATOM 632 C CA . GLN A 1 81 ? -11.217 9.169 1.448 1.00 58.72 81 GLN A CA 1
ATOM 633 C C . GLN A 1 81 ? -10.616 7.984 2.230 1.00 58.72 81 GLN A C 1
ATOM 635 O O . GLN A 1 81 ? -11.325 7.041 2.565 1.00 58.72 81 GLN A O 1
ATOM 640 N N . ILE A 1 82 ? -9.307 8.022 2.494 1.00 66.44 82 ILE A N 1
ATOM 641 C CA . ILE A 1 82 ? -8.545 7.033 3.276 1.00 66.44 82 ILE A CA 1
ATOM 642 C C . ILE A 1 82 ? -8.025 7.677 4.574 1.00 66.44 82 ILE A C 1
ATOM 644 O O . ILE A 1 82 ? -7.449 7.002 5.422 1.00 66.44 82 ILE A O 1
ATOM 648 N N . SER A 1 83 ? -8.253 8.984 4.748 1.00 68.12 83 SER A N 1
ATOM 649 C CA . SER A 1 83 ? -7.902 9.706 5.964 1.00 68.12 83 SER A CA 1
ATOM 650 C C . SER A 1 83 ? -8.634 9.105 7.156 1.00 68.12 83 SER A C 1
ATOM 652 O O . SER A 1 83 ? -9.855 8.950 7.144 1.00 68.12 83 SER A O 1
ATOM 654 N N . VAL A 1 84 ? -7.874 8.839 8.209 1.00 63.28 84 VAL A N 1
ATOM 655 C CA . VAL A 1 84 ? -8.400 8.523 9.533 1.00 63.28 84 VAL A CA 1
ATOM 656 C C . VAL A 1 84 ? -9.127 9.751 10.091 1.00 63.28 84 VAL A C 1
ATOM 658 O O . VAL A 1 84 ? -8.659 10.891 9.950 1.00 63.28 84 VAL A O 1
ATOM 661 N N . SER A 1 85 ? -10.328 9.548 10.632 1.00 61.59 85 SER A N 1
ATOM 662 C CA . SER A 1 85 ? -11.091 10.613 11.280 1.00 61.59 85 SER A CA 1
ATOM 663 C C . SER A 1 85 ? -10.503 10.816 12.660 1.00 61.59 85 SER A C 1
ATOM 665 O O . SER A 1 85 ? -10.833 10.033 13.535 1.00 61.59 85 SER A O 1
ATOM 667 N N . ARG A 1 86 ? -9.712 11.885 12.856 1.00 57.34 86 ARG A N 1
ATOM 668 C CA . ARG A 1 86 ? -9.217 12.284 14.186 1.00 57.34 86 ARG A CA 1
ATOM 669 C C . ARG A 1 86 ? -10.355 12.214 15.206 1.00 57.34 86 ARG A C 1
ATOM 671 O O . ARG A 1 86 ? -11.181 13.135 15.274 1.00 57.34 86 ARG A O 1
ATOM 678 N N . MET A 1 87 ? -10.404 11.142 15.988 1.00 48.91 87 MET A N 1
ATOM 679 C CA . MET A 1 87 ? -11.241 11.117 17.175 1.00 48.91 87 MET A CA 1
ATOM 680 C C . MET A 1 87 ? -10.619 12.079 18.186 1.00 48.91 87 MET A C 1
ATOM 682 O O . MET A 1 87 ? -9.401 12.122 18.366 1.00 48.91 87 MET A O 1
ATOM 686 N N . HIS A 1 88 ? -11.478 12.942 18.723 1.00 43.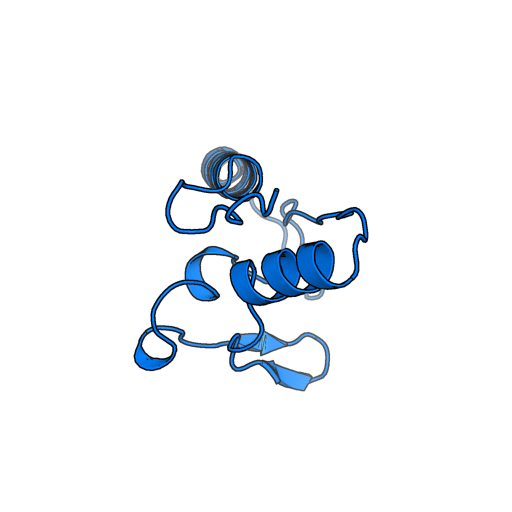75 88 HIS A N 1
ATOM 687 C CA . HIS A 1 88 ? -11.149 13.924 19.749 1.00 43.75 88 HIS A CA 1
ATOM 688 C C . HIS A 1 88 ? -10.919 13.234 21.090 1.00 43.75 88 HIS A C 1
ATOM 690 O O . HIS A 1 88 ? -11.702 12.304 21.393 1.00 43.75 88 HIS A O 1
#